Protein AF-A0A9D6E8U0-F1 (afdb_monomer_lite)

pLDDT: mean 91.28, std 8.8, range [45.03, 98.19]

Sequence (73 aa):
DEAVLKRMPRGFTEDHPAARWLKYQSFVTGRMLTDRQVTSRRLPALLEEDFKAMLPLVRWLNGVLGLKPAEHR

Radius of gyration: 17.14 Å; chains: 1; bounding box: 33×29×46 Å

Foldseek 3Di:
DFQFAPDFDPPDDCVHVCRVVRRGPDDDDDDDDDPCCVPDPCVVVVVVVVCVVCVVVVVVVCVVVVHDPDDDD

Secondary structure (DSSP, 8-state):
---B-SSPPTT--TT-TTHHHHTBS---------HHHHTSTTHHHHHHHHHHHHHHHHHHHHHHTTPPPPPP-

Structure (mmCIF, N/CA/C/O backbone):
data_AF-A0A9D6E8U0-F1
#
_entry.id   AF-A0A9D6E8U0-F1
#
loop_
_atom_site.group_PDB
_atom_site.id
_atom_site.type_symbol
_atom_site.label_atom_id
_atom_site.label_alt_id
_atom_site.label_comp_id
_atom_site.label_asym_id
_atom_site.label_entity_id
_atom_site.label_seq_id
_atom_site.pdbx_PDB_ins_code
_atom_site.Cartn_x
_atom_site.Cartn_y
_atom_site.Cartn_z
_atom_site.occupancy
_atom_site.B_iso_or_equiv
_atom_site.auth_seq_id
_atom_site.auth_comp_id
_atom_site.auth_asym_id
_atom_site.auth_atom_id
_atom_site.pdbx_PDB_model_num
ATOM 1 N N . ASP A 1 1 ? -1.705 17.439 -4.356 1.00 57.81 1 ASP A N 1
ATOM 2 C CA . ASP A 1 1 ? -1.014 17.043 -5.596 1.00 57.81 1 ASP A CA 1
ATOM 3 C C . ASP A 1 1 ? -0.290 15.728 -5.401 1.00 57.81 1 ASP A C 1
ATOM 5 O O . ASP A 1 1 ? 0.404 15.566 -4.404 1.00 57.81 1 ASP A O 1
ATOM 9 N N . GLU A 1 2 ? -0.493 14.776 -6.309 1.00 73.12 2 GLU A N 1
ATOM 10 C CA . GLU A 1 2 ? 0.285 13.534 -6.338 1.00 73.12 2 GLU A CA 1
ATOM 11 C C . GLU A 1 2 ? 1.704 13.836 -6.846 1.00 73.12 2 GLU A C 1
ATOM 13 O O . GLU A 1 2 ? 1.889 14.609 -7.789 1.00 73.12 2 GLU A O 1
ATOM 18 N N . ALA A 1 3 ? 2.725 13.239 -6.227 1.00 86.81 3 ALA A N 1
ATOM 19 C CA . ALA A 1 3 ? 4.117 13.445 -6.617 1.00 86.81 3 ALA A CA 1
ATOM 20 C C . ALA A 1 3 ? 4.433 12.673 -7.913 1.00 86.81 3 ALA A C 1
ATOM 22 O O . ALA A 1 3 ? 4.817 11.502 -7.883 1.00 86.81 3 ALA A O 1
ATOM 23 N N . VAL A 1 4 ? 4.253 13.334 -9.061 1.00 92.94 4 VAL A N 1
ATOM 24 C CA . VAL A 1 4 ? 4.437 12.751 -10.400 1.00 92.94 4 VAL A CA 1
ATOM 25 C C . VAL A 1 4 ? 5.580 13.443 -11.149 1.00 92.94 4 VAL A C 1
ATOM 27 O O . VAL A 1 4 ? 5.699 14.669 -11.170 1.00 92.94 4 VAL A O 1
ATOM 30 N N . LEU A 1 5 ? 6.442 12.654 -11.789 1.00 93.19 5 LEU A N 1
ATOM 31 C CA . LEU A 1 5 ? 7.531 13.135 -12.635 1.00 93.19 5 LEU A CA 1
ATOM 32 C C . LEU A 1 5 ? 7.001 13.739 -13.943 1.00 93.19 5 LEU A C 1
ATOM 34 O O . LEU A 1 5 ? 6.139 13.172 -14.610 1.00 93.19 5 LEU A O 1
ATOM 38 N N . LYS A 1 6 ? 7.578 14.873 -14.361 1.00 91.75 6 LYS A N 1
ATOM 39 C CA . LYS A 1 6 ? 7.218 15.527 -15.633 1.00 91.75 6 LYS A CA 1
ATOM 40 C C . LYS A 1 6 ? 7.722 14.745 -16.854 1.00 91.75 6 LYS A C 1
ATOM 42 O O . LYS A 1 6 ? 6.999 14.588 -17.836 1.00 91.75 6 LYS A O 1
ATOM 47 N N . ARG A 1 7 ? 8.962 14.251 -16.793 1.00 93.75 7 ARG A N 1
ATOM 48 C CA . ARG A 1 7 ? 9.624 13.485 -17.866 1.00 93.75 7 ARG A CA 1
ATOM 49 C C . ARG A 1 7 ? 9.644 11.997 -17.535 1.00 93.75 7 ARG A C 1
ATOM 51 O O . ARG A 1 7 ? 9.456 11.625 -16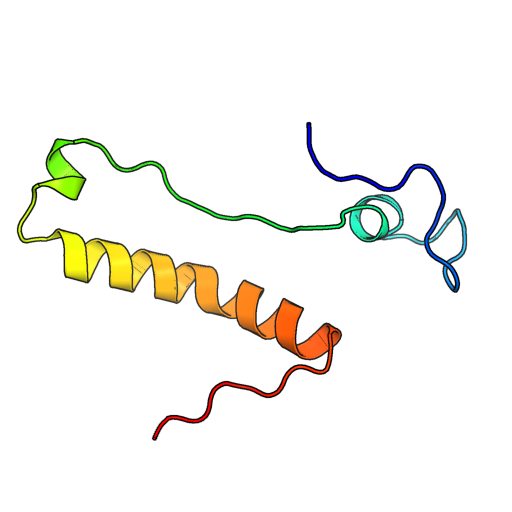.379 1.00 93.75 7 ARG A O 1
ATOM 58 N N . MET A 1 8 ? 9.873 11.161 -18.546 1.00 95.69 8 MET A N 1
ATOM 59 C CA . MET A 1 8 ? 10.089 9.736 -18.314 1.00 95.69 8 MET A CA 1
ATOM 60 C C . MET A 1 8 ? 11.322 9.499 -17.432 1.00 95.69 8 MET A C 1
ATOM 62 O O . MET A 1 8 ? 12.334 10.187 -17.615 1.00 95.69 8 MET A O 1
ATOM 66 N N . PRO A 1 9 ? 11.259 8.548 -16.481 1.00 93.31 9 PRO A N 1
ATOM 67 C CA . PRO A 1 9 ? 12.434 8.147 -15.726 1.00 93.31 9 PRO A CA 1
ATOM 68 C C . PRO A 1 9 ? 13.527 7.624 -16.658 1.00 93.31 9 PRO A C 1
ATOM 70 O O . PRO A 1 9 ? 13.258 7.033 -17.706 1.00 93.31 9 PRO A O 1
ATOM 73 N N . ARG A 1 10 ? 14.783 7.826 -16.258 1.00 93.56 10 ARG A N 1
ATOM 74 C CA . ARG A 1 10 ? 15.937 7.363 -17.031 1.00 93.56 10 ARG A CA 1
ATOM 75 C C . ARG A 1 10 ? 15.878 5.841 -17.196 1.00 93.56 10 ARG A C 1
ATOM 77 O O . ARG A 1 10 ? 15.646 5.132 -16.224 1.00 93.56 10 ARG A O 1
ATOM 84 N N . GLY A 1 11 ? 16.128 5.360 -18.413 1.00 92.75 11 GLY A N 1
ATOM 85 C CA . GLY A 1 11 ? 16.125 3.926 -18.728 1.00 92.75 11 GLY A CA 1
ATOM 86 C C . GLY A 1 11 ? 14.795 3.375 -19.250 1.00 92.75 11 GLY A C 1
ATOM 87 O O . GLY A 1 11 ? 14.736 2.193 -19.565 1.00 92.75 11 GLY A O 1
ATOM 88 N N . PHE A 1 12 ? 13.762 4.210 -19.402 1.00 93.81 12 PHE A N 1
ATOM 89 C CA . PHE A 1 12 ? 12.482 3.823 -20.003 1.00 93.81 12 PHE A CA 1
ATOM 90 C C . PHE A 1 12 ? 12.181 4.658 -21.250 1.00 93.81 12 PHE A C 1
ATOM 92 O O . PHE A 1 12 ? 12.468 5.856 -21.288 1.00 93.81 12 PHE A O 1
ATOM 99 N N . THR A 1 13 ? 11.602 4.023 -22.269 1.00 95.56 13 THR A N 1
ATOM 100 C CA . THR A 1 13 ? 11.127 4.695 -23.487 1.00 95.56 13 THR A CA 1
ATOM 101 C C . THR A 1 13 ? 9.848 5.484 -23.212 1.00 95.56 13 THR A C 1
ATOM 103 O O . THR A 1 13 ? 9.125 5.196 -22.257 1.00 95.56 13 THR A O 1
ATOM 106 N N . GLU A 1 14 ? 9.543 6.473 -24.054 1.00 91.81 14 GLU A N 1
ATOM 107 C CA . GLU A 1 14 ? 8.301 7.251 -23.926 1.00 91.81 14 GLU A CA 1
ATOM 108 C C . GLU A 1 14 ? 7.047 6.397 -24.149 1.00 91.81 14 GLU A C 1
ATOM 110 O O . GLU A 1 14 ? 6.083 6.534 -23.398 1.00 91.81 14 GLU A O 1
ATOM 115 N N . ASP A 1 15 ? 7.115 5.434 -25.070 1.00 93.88 15 ASP A N 1
ATOM 116 C CA . ASP A 1 15 ? 6.010 4.526 -25.406 1.00 93.88 15 ASP A CA 1
ATOM 117 C C . ASP A 1 15 ? 5.934 3.285 -24.500 1.00 93.88 15 ASP A C 1
ATOM 119 O O . ASP A 1 15 ? 5.283 2.292 -24.832 1.00 93.88 15 ASP A O 1
ATOM 123 N N . HIS A 1 16 ? 6.621 3.291 -23.352 1.00 95.56 16 HIS A N 1
ATOM 124 C CA . HIS A 1 16 ? 6.583 2.155 -22.437 1.00 95.56 16 HIS A CA 1
ATOM 125 C C . HIS A 1 16 ? 5.132 1.893 -21.981 1.00 95.56 16 HIS A C 1
ATOM 127 O O . HIS A 1 16 ? 4.471 2.818 -21.502 1.00 95.56 16 HIS A O 1
ATOM 133 N N . PRO A 1 17 ? 4.621 0.646 -22.018 1.00 96.25 17 PRO A N 1
ATOM 134 C CA . PRO A 1 17 ? 3.216 0.354 -21.696 1.00 96.25 17 PRO A CA 1
ATOM 135 C C . PRO A 1 17 ? 2.816 0.776 -20.271 1.00 96.25 17 PRO A C 1
ATOM 137 O O . PRO A 1 17 ? 1.659 1.084 -20.001 1.00 96.25 17 PRO A O 1
ATOM 140 N N . ALA A 1 18 ? 3.787 0.846 -19.354 1.00 94.06 18 ALA A N 1
ATOM 141 C CA . ALA A 1 18 ? 3.606 1.335 -17.985 1.00 94.06 18 ALA A CA 1
ATOM 142 C C . ALA A 1 18 ? 4.053 2.798 -17.755 1.00 94.06 18 ALA A C 1
ATOM 144 O O . ALA A 1 18 ? 4.242 3.190 -16.605 1.00 94.06 18 ALA A O 1
ATOM 145 N N . ALA A 1 19 ? 4.245 3.616 -18.799 1.00 94.31 19 ALA A N 1
ATOM 146 C CA . ALA A 1 19 ? 4.782 4.983 -18.695 1.00 94.31 19 ALA A CA 1
ATOM 147 C C . ALA A 1 19 ? 4.029 5.863 -17.685 1.00 94.31 19 ALA A C 1
ATOM 149 O O . ALA A 1 19 ? 4.647 6.593 -16.910 1.00 94.31 19 ALA A O 1
ATOM 150 N N . ARG A 1 20 ? 2.694 5.744 -17.639 1.00 93.19 20 ARG A N 1
ATOM 151 C CA . ARG A 1 20 ? 1.856 6.423 -16.639 1.00 93.19 20 ARG A CA 1
ATOM 152 C C . ARG A 1 20 ? 2.286 6.079 -15.213 1.00 93.19 20 ARG A C 1
ATOM 154 O O . ARG A 1 20 ? 2.439 6.976 -14.394 1.00 93.19 20 ARG A O 1
ATOM 161 N N . TRP A 1 21 ? 2.473 4.794 -14.926 1.00 92.06 21 TRP A N 1
ATOM 162 C CA . TRP A 1 21 ? 2.782 4.294 -13.587 1.00 92.06 21 TRP A CA 1
ATOM 163 C C . TRP A 1 21 ? 4.213 4.617 -13.166 1.00 92.06 21 TRP A C 1
ATOM 165 O O . TRP A 1 21 ? 4.440 5.022 -12.034 1.00 92.06 21 TRP A O 1
ATOM 175 N N . LEU A 1 22 ? 5.164 4.527 -14.096 1.00 92.56 22 LEU A N 1
ATOM 176 C CA . LEU A 1 22 ? 6.581 4.813 -13.852 1.00 92.56 22 LEU A CA 1
ATOM 177 C C . LEU A 1 22 ? 6.860 6.266 -13.441 1.00 92.56 22 LEU A C 1
ATOM 179 O O . LEU A 1 22 ? 7.901 6.550 -12.856 1.00 92.56 22 LEU A O 1
ATOM 183 N N . LYS A 1 23 ? 5.951 7.198 -13.747 1.00 93.69 23 LYS A N 1
ATOM 184 C CA . LYS A 1 23 ? 6.089 8.601 -13.343 1.00 93.69 23 LYS A CA 1
ATOM 185 C C . LYS A 1 23 ? 5.670 8.857 -11.894 1.00 93.69 23 LYS A C 1
ATOM 187 O O . LYS A 1 23 ? 6.021 9.911 -11.368 1.00 93.69 23 LYS A O 1
ATOM 192 N N . TYR A 1 24 ? 4.940 7.949 -11.251 1.00 93.00 24 TYR A N 1
ATOM 193 C CA . TYR A 1 24 ? 4.558 8.100 -9.849 1.00 93.00 24 TYR A CA 1
ATOM 194 C C . TYR A 1 24 ? 5.753 7.862 -8.928 1.00 93.00 24 TYR A C 1
ATOM 196 O O . TYR A 1 24 ? 6.463 6.870 -9.061 1.00 93.00 24 TYR A O 1
ATOM 204 N N . GLN A 1 25 ? 5.964 8.768 -7.972 1.00 88.00 25 GLN A N 1
ATOM 205 C CA . GLN A 1 25 ? 7.020 8.626 -6.963 1.00 88.00 25 GLN A CA 1
ATOM 206 C C . GLN A 1 25 ? 6.562 7.822 -5.742 1.00 88.00 25 GLN A C 1
ATOM 208 O O . GLN A 1 25 ? 7.388 7.307 -4.994 1.00 88.00 25 GLN A O 1
ATOM 213 N N . SER A 1 26 ? 5.252 7.716 -5.528 1.00 87.56 26 SER A N 1
ATOM 214 C CA . SER A 1 26 ? 4.665 6.969 -4.424 1.00 87.56 26 SER A CA 1
ATOM 215 C C . SER A 1 26 ? 3.345 6.325 -4.835 1.00 87.56 26 SER A C 1
ATOM 217 O O . SER A 1 26 ? 2.610 6.839 -5.677 1.00 87.56 26 SER A O 1
ATOM 219 N N . PHE A 1 27 ? 3.051 5.190 -4.204 1.00 88.31 27 PHE A N 1
ATOM 220 C CA . PHE A 1 27 ? 1.772 4.497 -4.291 1.00 88.31 27 PHE A CA 1
ATOM 221 C C . PHE A 1 27 ? 1.210 4.391 -2.879 1.00 88.31 27 PHE A C 1
ATOM 223 O O . PHE A 1 27 ? 1.882 3.880 -1.983 1.00 88.31 27 PHE A O 1
ATOM 230 N N . VAL A 1 28 ? -0.004 4.895 -2.675 1.00 88.25 28 VAL A N 1
ATOM 231 C CA . VAL A 1 28 ? -0.652 4.924 -1.362 1.00 88.25 28 VAL A CA 1
ATOM 232 C C . VAL A 1 28 ? -1.976 4.183 -1.453 1.00 88.25 28 VAL A C 1
ATOM 234 O O . VAL A 1 28 ? -2.767 4.408 -2.363 1.00 88.25 28 VAL A O 1
ATOM 237 N N . THR A 1 29 ? -2.208 3.299 -0.491 1.00 90.06 29 THR A N 1
ATOM 238 C CA . THR A 1 29 ? -3.487 2.625 -0.271 1.00 90.06 29 THR A CA 1
ATOM 239 C C . THR A 1 29 ? -3.915 2.874 1.167 1.00 90.06 29 THR A C 1
ATOM 241 O O . THR A 1 29 ? -3.077 2.984 2.062 1.00 90.06 29 THR A O 1
ATOM 244 N N . GLY A 1 30 ? -5.217 2.976 1.393 1.00 91.38 30 GLY A N 1
ATOM 24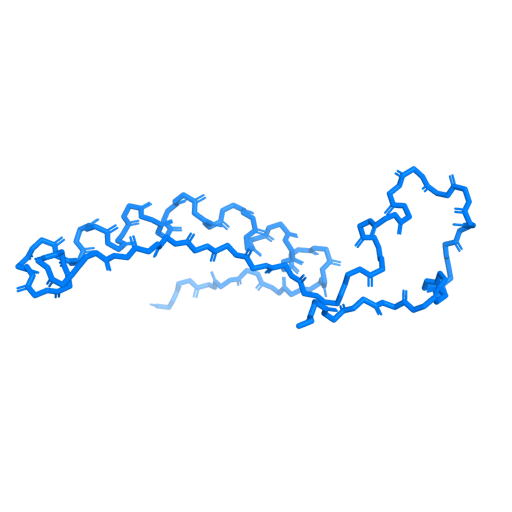5 C CA . GLY A 1 30 ? -5.763 3.170 2.724 1.00 91.38 30 GLY A CA 1
ATOM 246 C C . GLY A 1 30 ? -7.276 3.070 2.725 1.00 91.38 30 GLY A C 1
ATOM 247 O O . GLY A 1 30 ? -7.927 3.145 1.683 1.00 91.38 30 GLY A O 1
ATOM 248 N N . ARG A 1 31 ? -7.830 2.918 3.924 1.00 93.12 31 ARG A N 1
ATOM 249 C CA . ARG A 1 31 ? -9.267 2.926 4.165 1.00 93.12 31 ARG A CA 1
ATOM 250 C C . ARG A 1 31 ? -9.598 4.036 5.149 1.00 93.12 31 ARG A C 1
ATOM 252 O O . ARG A 1 31 ? -8.937 4.174 6.175 1.00 93.12 31 ARG A O 1
ATOM 259 N N . MET A 1 32 ? -10.631 4.812 4.840 1.00 95.69 32 MET A N 1
ATOM 260 C CA . MET A 1 32 ? -11.188 5.758 5.802 1.00 95.69 32 MET A CA 1
ATOM 261 C C . MET A 1 32 ? -11.952 4.986 6.876 1.00 95.69 32 MET A C 1
ATOM 263 O O . MET A 1 32 ? -12.805 4.155 6.561 1.00 95.69 32 MET A O 1
ATOM 267 N N . LEU A 1 33 ? -11.648 5.269 8.140 1.00 96.88 33 LEU A N 1
ATOM 268 C CA . LEU A 1 33 ? -12.362 4.716 9.283 1.00 96.88 33 LEU A CA 1
ATOM 269 C C . LEU A 1 33 ? -13.273 5.785 9.876 1.00 96.88 33 LEU A C 1
ATOM 271 O O . LEU A 1 33 ? -12.888 6.942 10.007 1.00 96.88 33 LEU A O 1
ATOM 275 N N . THR A 1 34 ? -14.478 5.383 10.258 1.00 98.00 34 THR A N 1
ATOM 276 C CA . THR A 1 34 ? -15.392 6.231 11.029 1.00 98.00 34 THR A CA 1
ATOM 277 C C . THR A 1 34 ? -14.923 6.356 12.480 1.00 98.00 34 THR A C 1
ATOM 279 O O . THR A 1 34 ? -14.305 5.433 13.016 1.00 98.00 34 THR A O 1
ATOM 282 N N . ASP A 1 35 ? -15.316 7.428 13.169 1.00 98.06 35 ASP A N 1
ATOM 283 C CA . ASP A 1 35 ? -15.021 7.632 14.598 1.00 98.06 35 ASP A CA 1
ATOM 284 C C . ASP A 1 35 ? -15.451 6.438 15.461 1.00 98.06 35 ASP A C 1
ATOM 286 O O . ASP A 1 35 ? -14.753 6.015 16.386 1.00 98.06 35 ASP A O 1
ATOM 290 N N . ARG A 1 36 ? -16.587 5.820 15.114 1.00 98.00 36 ARG A N 1
ATOM 291 C CA . ARG A 1 36 ? -17.081 4.611 15.781 1.00 98.00 36 ARG A CA 1
ATOM 292 C C . ARG A 1 36 ? -16.136 3.424 15.605 1.00 98.00 36 ARG A C 1
ATOM 294 O O . ARG A 1 36 ? -15.990 2.631 16.530 1.00 98.00 36 ARG A O 1
ATOM 301 N N . GLN A 1 37 ? -15.541 3.254 14.427 1.00 97.69 37 GLN A N 1
ATOM 302 C CA . GLN A 1 37 ? -14.590 2.169 14.175 1.00 97.69 37 GLN A CA 1
ATOM 303 C C . GLN A 1 37 ? -13.280 2.412 14.924 1.00 97.69 37 GLN A C 1
ATOM 305 O O . GLN A 1 37 ? -12.775 1.487 15.555 1.00 97.69 37 GLN A O 1
ATOM 310 N N . VAL A 1 38 ? -12.784 3.652 14.917 1.00 97.25 38 VAL A N 1
ATOM 311 C CA . VAL A 1 38 ? -11.540 4.044 15.601 1.00 97.25 38 VAL A CA 1
ATOM 312 C C . VAL A 1 38 ? -11.651 3.897 17.122 1.00 97.25 38 VAL A C 1
ATOM 314 O O . VAL A 1 38 ? -10.715 3.448 17.772 1.00 97.25 38 VAL A O 1
ATOM 317 N N . THR A 1 39 ? -12.806 4.209 17.706 1.00 97.81 39 THR A N 1
ATOM 318 C CA . THR A 1 39 ? -13.026 4.090 19.162 1.00 97.81 39 THR A CA 1
ATOM 319 C C . THR A 1 39 ? -13.477 2.691 19.601 1.00 97.81 39 THR A C 1
ATOM 321 O O . THR A 1 39 ? -13.663 2.429 20.791 1.00 97.81 39 THR A O 1
ATOM 324 N N . SER A 1 40 ? -13.662 1.759 18.659 1.00 98.06 40 SER A N 1
ATOM 325 C CA . SER A 1 40 ? -14.146 0.412 18.954 1.00 98.06 40 SER A CA 1
ATOM 326 C C . SER A 1 40 ? -13.051 -0.497 19.506 1.00 98.06 40 SER A C 1
ATOM 328 O O . SER A 1 40 ? -11.935 -0.543 18.997 1.00 98.06 40 SER A O 1
ATOM 330 N N . ARG A 1 41 ? -13.430 -1.393 20.426 1.00 98.12 41 ARG A N 1
ATOM 331 C CA . ARG A 1 41 ? -12.600 -2.547 20.823 1.00 98.12 41 ARG A CA 1
ATOM 332 C C . ARG A 1 41 ? -12.266 -3.489 19.657 1.00 98.12 41 ARG A C 1
ATOM 334 O O . ARG A 1 41 ? -11.368 -4.310 19.787 1.00 98.12 41 ARG A O 1
ATOM 341 N N . ARG A 1 42 ? -12.991 -3.395 18.534 1.00 97.31 42 ARG A N 1
ATOM 342 C CA . ARG A 1 42 ? -12.732 -4.174 17.312 1.00 97.31 42 ARG A CA 1
ATOM 343 C C . ARG A 1 42 ? -11.651 -3.570 16.417 1.00 97.31 42 ARG A C 1
ATOM 345 O O . ARG A 1 42 ? -11.288 -4.217 15.440 1.00 97.31 42 ARG A O 1
ATOM 352 N N . LEU A 1 43 ? -11.141 -2.375 16.730 1.00 98.00 43 LEU A N 1
ATOM 353 C CA . LEU A 1 43 ? -10.127 -1.711 15.914 1.00 98.00 43 LEU A CA 1
ATOM 354 C C . LEU A 1 43 ? -8.921 -2.619 15.594 1.00 98.00 43 LEU A C 1
ATOM 356 O O . LEU A 1 43 ? -8.547 -2.661 14.427 1.00 98.00 43 LEU A O 1
ATOM 360 N N . PRO A 1 44 ? -8.342 -3.398 16.532 1.00 98.19 44 PRO A N 1
ATOM 361 C CA . PRO A 1 44 ? -7.195 -4.247 16.204 1.00 98.19 44 PRO A CA 1
ATOM 362 C C . PRO A 1 44 ? -7.495 -5.287 15.117 1.00 98.19 44 PRO A C 1
ATOM 364 O O . PRO A 1 44 ? -6.741 -5.393 14.156 1.00 98.19 44 PRO A O 1
ATOM 367 N N . ALA A 1 45 ? -8.623 -5.998 15.222 1.00 98.00 45 ALA A N 1
ATOM 368 C CA . ALA A 1 45 ? -9.034 -6.985 14.220 1.00 98.00 45 ALA A CA 1
ATOM 369 C C . ALA A 1 45 ? -9.328 -6.326 12.862 1.00 98.00 45 ALA A C 1
ATOM 371 O O . ALA A 1 45 ? -8.981 -6.855 11.810 1.00 98.00 45 ALA A O 1
ATOM 372 N N . LEU A 1 46 ? -9.930 -5.137 12.903 1.00 97.31 46 LEU A N 1
ATOM 373 C CA . LEU A 1 46 ? -10.242 -4.340 11.727 1.00 97.31 46 LEU A CA 1
ATOM 374 C C . LEU A 1 46 ? -8.972 -3.880 10.983 1.00 97.31 46 LEU A C 1
ATOM 376 O O . LEU A 1 46 ? -8.940 -3.898 9.755 1.00 97.31 46 LEU A O 1
ATOM 380 N N . LEU A 1 47 ? -7.931 -3.483 11.722 1.00 96.94 47 LEU A N 1
ATOM 381 C CA . LEU A 1 47 ? -6.627 -3.118 11.166 1.00 96.94 47 LEU A CA 1
ATOM 382 C C . LEU A 1 47 ? -5.870 -4.341 10.646 1.00 96.94 47 LEU A C 1
ATOM 384 O O . LEU A 1 47 ? -5.242 -4.262 9.597 1.00 96.94 47 LEU A O 1
ATOM 388 N N . GLU A 1 48 ? -5.924 -5.469 11.355 1.00 97.62 48 GLU A N 1
ATOM 389 C CA . GLU A 1 48 ? -5.297 -6.717 10.913 1.00 97.62 48 GLU A CA 1
ATOM 390 C C . GLU A 1 48 ? -5.832 -7.156 9.544 1.00 97.62 48 GLU A C 1
ATOM 392 O O . GLU A 1 48 ? -5.049 -7.506 8.660 1.00 97.62 48 GLU A O 1
ATOM 397 N N . GLU A 1 49 ? -7.152 -7.107 9.355 1.00 97.12 49 GLU A N 1
ATOM 398 C CA . GLU A 1 49 ? -7.802 -7.409 8.079 1.00 97.12 49 GLU A CA 1
ATOM 399 C C . GLU A 1 49 ? -7.304 -6.484 6.957 1.00 97.12 49 GLU A C 1
ATOM 401 O O . GLU A 1 49 ? -6.846 -6.965 5.916 1.00 97.12 49 GLU A O 1
ATOM 406 N N . ASP A 1 50 ? -7.304 -5.170 7.197 1.00 96.12 50 ASP A N 1
ATOM 407 C CA . ASP A 1 50 ? -6.833 -4.182 6.223 1.00 96.12 50 ASP A CA 1
ATOM 408 C C . ASP A 1 50 ? -5.357 -4.393 5.869 1.00 96.12 50 ASP A C 1
ATOM 410 O O . ASP A 1 50 ? -4.982 -4.407 4.695 1.00 96.12 50 ASP A O 1
ATOM 414 N N . PHE A 1 51 ? -4.492 -4.583 6.870 1.00 95.12 51 PHE A N 1
ATOM 415 C CA . PHE A 1 51 ? -3.065 -4.784 6.633 1.00 95.12 51 PHE A CA 1
ATOM 416 C C . PHE A 1 51 ? -2.792 -6.088 5.890 1.00 95.12 51 PHE A C 1
ATOM 418 O O . PHE A 1 51 ? -1.948 -6.091 4.994 1.00 95.12 51 PHE A O 1
ATOM 425 N N . LYS A 1 52 ? -3.520 -7.173 6.182 1.00 95.62 52 LYS A N 1
ATOM 426 C CA . LYS A 1 52 ? -3.426 -8.420 5.405 1.00 95.62 52 LYS A CA 1
ATOM 427 C C . LYS A 1 52 ? -3.794 -8.199 3.941 1.00 95.62 52 LYS A C 1
ATOM 429 O O . LYS A 1 52 ? -3.095 -8.717 3.071 1.00 95.62 52 LYS A O 1
ATOM 434 N N . ALA A 1 53 ? -4.831 -7.410 3.666 1.00 95.50 53 ALA A N 1
ATOM 435 C CA . ALA A 1 53 ? -5.235 -7.080 2.302 1.00 95.50 53 ALA A CA 1
ATOM 436 C C . ALA A 1 53 ? -4.198 -6.203 1.571 1.00 95.50 53 ALA A C 1
ATOM 438 O O . ALA A 1 53 ? -3.951 -6.403 0.383 1.00 95.50 53 ALA A O 1
ATOM 439 N N . MET A 1 54 ? -3.552 -5.263 2.271 1.00 94.75 54 MET A N 1
ATOM 440 C CA . MET A 1 54 ? -2.541 -4.363 1.692 1.00 94.75 54 MET A CA 1
ATOM 441 C C . MET A 1 54 ? -1.152 -5.007 1.536 1.00 94.75 54 MET A C 1
ATOM 443 O O . MET A 1 54 ? -0.360 -4.590 0.687 1.00 94.75 54 MET A O 1
ATOM 447 N N . LEU A 1 55 ? -0.837 -6.027 2.338 1.00 92.75 55 LEU A N 1
ATOM 448 C CA . LEU A 1 55 ? 0.494 -6.633 2.426 1.00 92.75 55 LEU A CA 1
ATOM 449 C C . LEU A 1 55 ? 1.081 -7.123 1.085 1.00 92.75 55 LEU A C 1
ATOM 451 O O . LEU A 1 55 ? 2.279 -6.907 0.874 1.00 92.75 55 LEU A O 1
ATOM 455 N N . PRO A 1 56 ? 0.320 -7.753 0.163 1.00 93.44 56 PRO A N 1
ATOM 456 C CA . PRO A 1 56 ? 0.865 -8.200 -1.119 1.00 93.44 56 PRO A CA 1
ATOM 457 C C . PRO A 1 56 ? 1.438 -7.054 -1.960 1.00 93.44 56 PRO A C 1
ATOM 459 O O . PRO A 1 56 ? 2.526 -7.197 -2.514 1.00 93.44 56 PRO A O 1
ATOM 462 N N . LEU A 1 57 ? 0.756 -5.902 -2.000 1.00 91.94 57 LEU A N 1
ATOM 463 C CA . LEU A 1 57 ? 1.219 -4.719 -2.729 1.00 91.94 57 LEU A CA 1
ATOM 464 C C . LEU A 1 57 ? 2.533 -4.191 -2.147 1.00 91.94 57 LEU A C 1
ATOM 466 O O . LEU A 1 57 ? 3.482 -3.939 -2.887 1.00 91.94 57 LEU A O 1
ATOM 470 N N . VAL A 1 58 ? 2.606 -4.068 -0.819 1.00 91.25 58 VAL A N 1
ATOM 471 C CA . VAL A 1 58 ? 3.811 -3.588 -0.124 1.00 91.25 58 VAL A CA 1
ATOM 472 C C . VAL A 1 58 ? 4.996 -4.514 -0.391 1.00 91.25 58 VAL A C 1
ATOM 474 O O . VAL A 1 58 ? 6.091 -4.053 -0.704 1.00 91.25 58 VAL A O 1
ATOM 477 N N . ARG A 1 59 ? 4.782 -5.833 -0.321 1.00 92.00 59 ARG A N 1
ATOM 478 C CA . ARG A 1 59 ? 5.827 -6.824 -0.613 1.00 92.00 59 ARG A CA 1
ATOM 479 C C . ARG A 1 59 ? 6.294 -6.759 -2.062 1.00 92.00 59 ARG A C 1
ATOM 481 O O . ARG A 1 59 ? 7.495 -6.829 -2.300 1.00 92.00 59 ARG A O 1
ATOM 488 N N . TRP A 1 60 ? 5.370 -6.605 -3.008 1.00 92.06 60 TRP A N 1
ATOM 489 C CA . TRP A 1 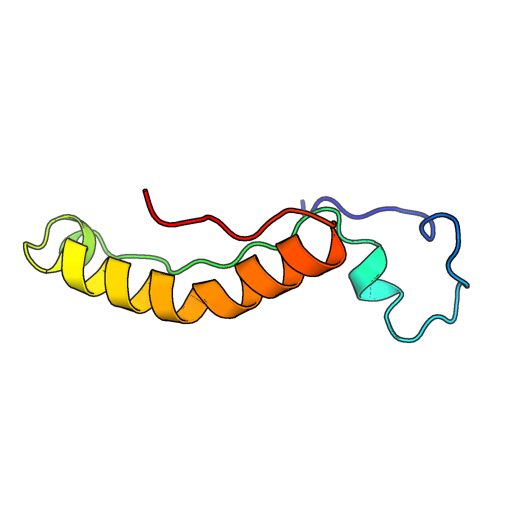60 ? 5.706 -6.466 -4.422 1.00 92.06 60 TRP A CA 1
ATOM 490 C C . TRP A 1 60 ? 6.543 -5.207 -4.685 1.00 92.06 60 TRP A C 1
ATOM 492 O O . TRP A 1 60 ? 7.611 -5.310 -5.287 1.00 92.06 60 TRP A O 1
ATOM 502 N N . LEU A 1 61 ? 6.123 -4.051 -4.155 1.00 90.50 61 LEU A N 1
ATOM 503 C CA . LEU A 1 61 ? 6.862 -2.786 -4.267 1.00 90.50 61 LEU A CA 1
ATOM 50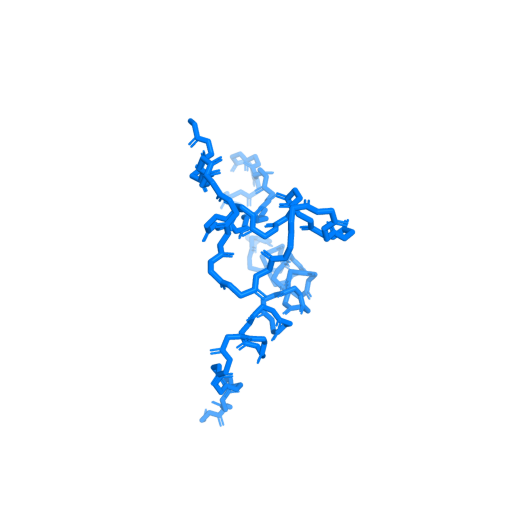4 C C . LEU A 1 61 ? 8.265 -2.887 -3.656 1.00 90.50 61 LEU A C 1
ATOM 506 O O . LEU A 1 61 ? 9.250 -2.501 -4.279 1.00 90.50 61 LEU A O 1
ATOM 510 N N 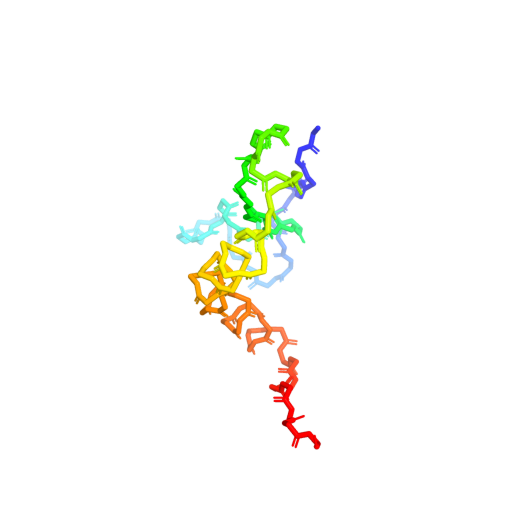. ASN A 1 62 ? 8.373 -3.456 -2.458 1.00 90.88 62 ASN A N 1
ATOM 511 C CA . ASN A 1 62 ? 9.663 -3.653 -1.805 1.00 90.88 62 ASN A CA 1
ATOM 512 C C . ASN A 1 62 ? 10.576 -4.577 -2.622 1.00 90.88 62 ASN A C 1
ATOM 514 O O . ASN A 1 62 ? 11.760 -4.284 -2.775 1.00 90.88 62 ASN A O 1
ATOM 518 N N . GLY A 1 63 ? 10.023 -5.650 -3.196 1.00 92.00 63 GLY A N 1
ATOM 519 C CA . GLY A 1 63 ? 10.761 -6.583 -4.042 1.00 92.00 63 GLY A CA 1
ATOM 520 C C . GLY A 1 63 ? 11.344 -5.922 -5.292 1.00 92.00 63 GLY A C 1
ATOM 521 O O . GLY A 1 63 ? 12.528 -6.099 -5.572 1.00 92.00 63 GLY A O 1
ATOM 522 N N . VAL A 1 64 ? 10.560 -5.107 -6.009 1.00 88.75 64 VAL A N 1
ATOM 523 C CA . VAL A 1 64 ? 11.062 -4.394 -7.203 1.00 88.75 64 VAL A CA 1
ATOM 524 C C . VAL A 1 64 ? 12.085 -3.304 -6.862 1.00 88.75 64 VAL A C 1
ATOM 526 O O . VAL A 1 64 ? 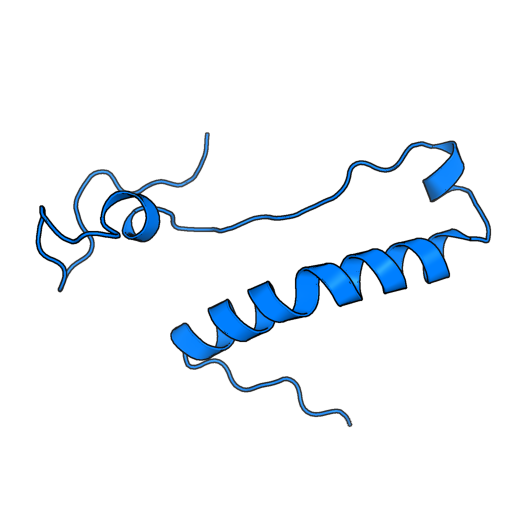12.924 -2.978 -7.696 1.00 88.75 64 VAL A O 1
ATOM 529 N N . LEU A 1 65 ? 12.059 -2.776 -5.634 1.00 86.06 65 LEU A N 1
ATOM 530 C CA . LEU A 1 65 ? 13.051 -1.826 -5.118 1.00 86.06 65 LEU A CA 1
ATOM 531 C C . LEU A 1 65 ? 14.311 -2.505 -4.546 1.00 86.06 65 LEU A C 1
ATOM 533 O O . LEU A 1 65 ? 15.220 -1.814 -4.088 1.00 86.06 65 LEU A O 1
ATOM 537 N N . GLY A 1 66 ? 14.384 -3.841 -4.549 1.00 90.69 66 GLY A N 1
ATOM 538 C CA . GLY A 1 66 ? 15.512 -4.595 -3.989 1.00 90.69 66 GLY A CA 1
ATOM 539 C C . GLY A 1 66 ? 15.569 -4.596 -2.457 1.00 90.69 66 GLY A C 1
ATOM 540 O O . GLY A 1 66 ? 16.602 -4.929 -1.874 1.00 90.69 66 GLY A O 1
ATOM 541 N N . LEU A 1 67 ? 14.475 -4.224 -1.787 1.00 89.75 67 LEU A N 1
ATOM 542 C CA . LEU A 1 67 ? 14.372 -4.265 -0.333 1.00 89.75 67 LEU A CA 1
ATOM 543 C C . LEU A 1 67 ? 14.140 -5.707 0.131 1.00 89.75 67 LEU A C 1
ATOM 545 O O . LEU A 1 67 ? 13.336 -6.447 -0.440 1.00 89.75 67 LEU A O 1
ATOM 549 N N . LYS A 1 68 ? 14.840 -6.113 1.194 1.00 85.81 68 LYS A N 1
ATOM 550 C CA . LYS A 1 68 ? 14.695 -7.459 1.759 1.00 85.81 68 LYS A CA 1
ATOM 551 C C . LYS A 1 68 ? 13.327 -7.622 2.438 1.00 85.81 68 LYS A C 1
ATOM 553 O O . LYS A 1 68 ? 12.851 -6.671 3.065 1.00 85.81 68 LYS A O 1
ATOM 558 N N . PRO A 1 69 ? 12.701 -8.812 2.361 1.00 81.88 69 PRO A N 1
ATOM 559 C CA . PRO A 1 69 ? 11.535 -9.123 3.177 1.00 81.88 69 PRO A CA 1
ATOM 560 C C . PRO A 1 69 ? 11.843 -8.918 4.661 1.00 81.88 69 PRO A C 1
ATOM 562 O O . PRO A 1 69 ? 12.947 -9.211 5.116 1.00 81.88 69 PRO A O 1
ATOM 565 N N . ALA A 1 70 ? 10.858 -8.437 5.420 1.00 77.62 70 ALA A N 1
ATOM 566 C CA . ALA A 1 70 ? 10.970 -8.418 6.870 1.00 77.62 70 ALA A CA 1
ATOM 567 C C . ALA A 1 70 ? 11.045 -9.865 7.383 1.00 77.62 70 ALA A C 1
ATOM 569 O O . ALA A 1 70 ? 10.127 -10.657 7.157 1.00 77.62 70 ALA A O 1
ATOM 570 N N . GLU A 1 71 ? 12.145 -10.199 8.048 1.00 78.12 71 GLU A N 1
ATOM 571 C CA . GLU A 1 71 ? 12.318 -11.464 8.757 1.00 78.12 71 GLU A CA 1
ATOM 572 C C . GLU A 1 71 ? 11.651 -11.331 10.133 1.00 78.12 71 GLU A C 1
ATOM 574 O O . GLU A 1 71 ? 11.884 -10.349 10.843 1.00 78.12 71 GLU A O 1
ATOM 579 N N . HIS A 1 72 ? 10.794 -12.286 10.506 1.00 68.50 72 HIS A N 1
ATOM 580 C CA . HIS A 1 72 ? 10.311 -12.361 11.887 1.00 68.50 72 HIS A CA 1
ATOM 581 C C . HIS A 1 72 ? 11.509 -12.670 12.795 1.00 68.50 72 HIS A C 1
ATOM 583 O O . HIS A 1 72 ? 12.203 -13.662 12.567 1.00 68.50 72 HIS A O 1
ATOM 589 N N . ARG A 1 73 ? 11.746 -11.811 13.791 1.00 45.03 73 ARG A N 1
ATOM 590 C CA . ARG A 1 73 ? 12.633 -12.083 14.927 1.00 45.03 73 ARG A CA 1
ATOM 591 C C . ARG A 1 73 ? 11.828 -12.592 16.107 1.00 45.03 73 ARG A C 1
ATOM 593 O O . ARG A 1 73 ? 10.697 -12.085 16.280 1.00 45.03 73 ARG A O 1
#